Protein AF-A0A3D4ZW98-F1 (afdb_monomer)

Foldseek 3Di:
DVQQVVCCVVPVPDDDDDDPPAPVVGDPCPVVVVVVVCVLCVVLDDVPKDKDWQDADDLFFDDTDDPQKIKMWIDDVWTKIKIFRQDQAKDWTAGPFWWQFPPPRDIDRTDIHHHGDMTIITTD

Solvent-accessible surface area (backbone atoms only — not comparable to full-atom values): 7308 Å² total; per-residue (Å²): 109,72,68,57,54,49,48,43,71,78,34,79,86,57,72,88,70,88,55,90,88,45,55,90,73,56,52,91,58,50,63,58,54,49,49,54,50,45,65,66,50,50,82,52,56,59,92,88,40,48,76,46,71,67,56,60,87,64,83,58,39,74,65,74,70,57,86,50,51,43,32,32,38,26,36,61,102,55,50,32,37,39,44,34,25,72,31,92,56,70,46,76,47,46,37,78,52,48,29,30,30,74,83,81,67,47,71,48,32,72,46,78,35,49,50,75,34,74,47,51,31,34,63,104

Sequence (124 aa):
MRGVNRYYTENPEAPPMYGWWDSCPGRADARERWLHHFDLYRPMVAEGSRAWLEIGENSLFEGTLPVGVTVSAFVNDETYLVAANYSEVPVTLKSTWQWEDRESRWTGSALELAPGTLRYLRRA

pLDDT: mean 88.34, std 11.53, range [49.06, 97.5]

Radius of gyration: 18.08 Å; Cα contacts (8 Å, |Δi|>4): 203; chains: 1; bounding box: 39×28×48 Å

Structure (mmCIF, N/CA/C/O backbone):
data_AF-A0A3D4ZW98-F1
#
_entry.id   AF-A0A3D4ZW98-F1
#
loop_
_atom_site.group_PDB
_atom_site.id
_atom_site.type_symbol
_atom_site.label_atom_id
_atom_site.label_alt_id
_atom_site.label_comp_id
_atom_site.label_asym_id
_atom_site.label_entity_id
_atom_site.label_seq_id
_atom_site.pdbx_PDB_ins_code
_atom_site.Cartn_x
_atom_site.Cartn_y
_atom_site.Cartn_z
_atom_site.occupancy
_atom_site.B_iso_or_equiv
_atom_site.auth_seq_id
_atom_site.auth_comp_id
_atom_site.auth_asym_id
_atom_site.auth_atom_id
_atom_site.pdbx_PDB_model_num
ATOM 1 N N . MET A 1 1 ? 6.198 7.079 -32.113 1.00 55.94 1 MET A N 1
ATOM 2 C CA . MET A 1 1 ? 7.177 6.249 -32.861 1.00 55.94 1 MET A CA 1
ATOM 3 C C . MET A 1 1 ? 8.593 6.836 -32.960 1.00 55.94 1 MET A C 1
ATOM 5 O O . MET A 1 1 ? 9.525 6.065 -32.792 1.00 55.94 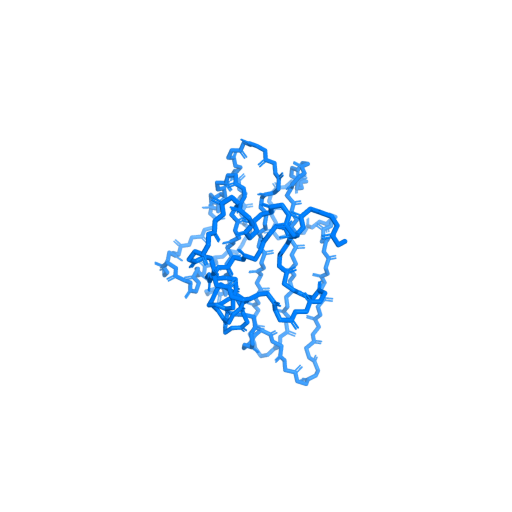1 MET A O 1
ATOM 9 N N . ARG A 1 2 ? 8.813 8.152 -33.166 1.00 63.47 2 ARG A N 1
ATOM 10 C CA . ARG A 1 2 ? 10.184 8.726 -33.266 1.00 63.47 2 ARG A CA 1
ATOM 11 C C . ARG A 1 2 ? 11.061 8.530 -32.014 1.00 63.47 2 ARG A C 1
ATOM 13 O O . ARG A 1 2 ? 12.249 8.276 -32.148 1.00 63.47 2 ARG A O 1
ATOM 20 N N . GLY A 1 3 ? 10.483 8.612 -30.810 1.00 68.50 3 GLY A N 1
ATOM 21 C CA . GLY A 1 3 ? 11.223 8.411 -29.552 1.00 68.50 3 GLY A CA 1
ATOM 22 C C . GLY A 1 3 ? 11.716 6.974 -29.351 1.00 68.50 3 GLY A C 1
ATOM 23 O O . GLY A 1 3 ? 12.863 6.773 -28.982 1.00 68.50 3 GLY A O 1
ATOM 24 N N . VAL A 1 4 ? 10.877 5.992 -29.685 1.00 67.75 4 VAL A N 1
ATOM 25 C CA . VAL A 1 4 ? 11.203 4.557 -29.624 1.00 67.75 4 VAL A CA 1
ATOM 26 C C . VAL A 1 4 ? 12.295 4.185 -30.629 1.00 67.75 4 VAL A C 1
ATOM 28 O O . VAL A 1 4 ? 13.238 3.485 -30.284 1.00 67.75 4 VAL A O 1
ATOM 31 N N . ASN A 1 5 ? 12.201 4.693 -31.860 1.00 72.00 5 ASN A N 1
ATOM 32 C CA . ASN A 1 5 ? 13.209 4.433 -32.887 1.00 72.00 5 ASN A CA 1
ATOM 33 C C . ASN A 1 5 ? 14.582 5.021 -32.504 1.00 72.00 5 ASN A C 1
ATOM 35 O O . ASN A 1 5 ? 15.595 4.335 -32.610 1.00 72.00 5 ASN A O 1
ATOM 39 N N . ARG A 1 6 ? 14.603 6.249 -31.966 1.00 78.19 6 ARG A N 1
ATOM 40 C CA . ARG A 1 6 ? 15.822 6.861 -31.420 1.00 78.19 6 ARG A CA 1
ATOM 41 C C . ARG A 1 6 ? 16.403 6.045 -30.261 1.00 78.19 6 ARG A C 1
ATOM 43 O O . ARG A 1 6 ? 17.596 5.783 -30.272 1.00 78.19 6 ARG A O 1
ATOM 50 N N . TYR A 1 7 ? 15.566 5.574 -29.334 1.00 74.25 7 TYR A N 1
ATOM 51 C CA . TYR A 1 7 ? 16.011 4.738 -28.216 1.00 74.25 7 TYR A CA 1
ATOM 52 C C . TYR A 1 7 ? 16.694 3.445 -28.682 1.00 74.25 7 TYR A C 1
ATOM 54 O O . TYR A 1 7 ? 17.772 3.144 -28.188 1.00 74.25 7 TYR A O 1
ATOM 62 N N . TYR A 1 8 ? 16.137 2.728 -29.666 1.00 78.44 8 TYR A N 1
ATOM 63 C CA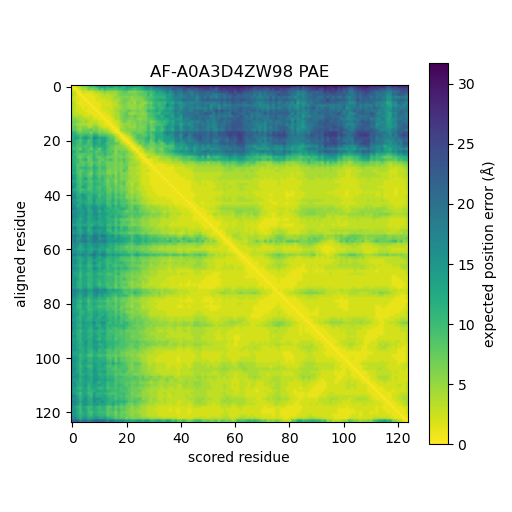 . TYR A 1 8 ? 16.788 1.534 -30.231 1.00 78.44 8 TYR A CA 1
ATOM 64 C C . TYR A 1 8 ? 18.031 1.842 -31.065 1.00 78.44 8 TYR A C 1
ATOM 66 O O . TYR A 1 8 ? 18.952 1.035 -31.105 1.00 78.44 8 TYR A O 1
ATOM 74 N N . THR A 1 9 ? 18.078 3.009 -31.711 1.00 83.12 9 THR A N 1
ATOM 75 C CA . THR A 1 9 ? 19.285 3.463 -32.420 1.00 83.12 9 THR A CA 1
ATOM 76 C C . THR A 1 9 ? 20.424 3.731 -31.433 1.00 83.12 9 THR A C 1
ATOM 78 O O . THR A 1 9 ? 21.567 3.382 -31.700 1.00 83.12 9 THR A O 1
ATOM 81 N N . GLU A 1 10 ? 20.109 4.332 -30.284 1.00 86.75 10 GLU A N 1
ATOM 82 C CA . GLU A 1 10 ? 21.070 4.639 -29.219 1.00 86.75 10 GLU A CA 1
ATOM 83 C C . GLU A 1 10 ? 21.375 3.418 -28.328 1.00 86.75 10 GLU A C 1
ATOM 85 O O . GLU A 1 10 ? 22.429 3.375 -27.700 1.00 86.75 10 GLU A O 1
ATOM 90 N N . ASN A 1 11 ? 20.485 2.417 -28.282 1.00 78.50 11 ASN A N 1
ATOM 91 C CA . ASN A 1 11 ? 20.589 1.227 -27.429 1.00 78.50 11 ASN A CA 1
ATOM 92 C C . ASN A 1 11 ? 20.259 -0.053 -28.230 1.00 78.50 11 ASN A C 1
ATOM 94 O O . ASN A 1 11 ? 19.155 -0.590 -28.101 1.00 78.50 11 ASN A O 1
ATOM 98 N N . PRO A 1 12 ? 21.200 -0.563 -29.048 1.00 81.31 12 PRO A N 1
ATOM 99 C CA . PRO A 1 12 ? 20.951 -1.699 -29.943 1.00 81.31 12 PRO A CA 1
ATOM 100 C C . PRO A 1 12 ? 20.599 -3.007 -29.218 1.00 81.31 12 PRO A C 1
ATOM 102 O O . PRO A 1 12 ? 19.833 -3.809 -29.739 1.00 81.31 12 PRO A O 1
ATOM 105 N N . GLU A 1 13 ? 21.120 -3.193 -28.002 1.00 81.88 13 GLU A N 1
ATOM 106 C CA . GLU A 1 13 ? 20.883 -4.372 -27.153 1.00 81.88 13 GLU A CA 1
ATOM 107 C C . GLU A 1 13 ? 19.631 -4.235 -26.268 1.00 81.88 13 GLU A C 1
ATOM 109 O O . GLU A 1 13 ? 19.363 -5.083 -25.413 1.00 81.88 13 GLU A O 1
ATOM 114 N N . ALA A 1 14 ? 18.872 -3.141 -26.404 1.00 72.44 14 ALA A N 1
ATOM 115 C CA . ALA A 1 14 ? 17.699 -2.927 -25.572 1.00 72.44 14 ALA A CA 1
ATOM 116 C C . ALA A 1 14 ? 16.617 -3.980 -25.867 1.00 72.44 14 ALA A C 1
ATOM 118 O O . ALA A 1 14 ? 16.363 -4.303 -27.032 1.00 72.44 14 ALA A O 1
ATOM 119 N N . PRO A 1 15 ? 15.921 -4.489 -24.834 1.00 71.06 15 PRO A N 1
ATOM 120 C CA . PRO A 1 15 ? 14.882 -5.478 -25.041 1.00 71.06 15 PRO A CA 1
ATOM 121 C C . PRO A 1 15 ? 13.746 -4.920 -25.921 1.00 71.06 15 PRO A C 1
ATOM 123 O O . PRO A 1 15 ? 13.405 -3.730 -25.844 1.00 71.06 15 PRO A O 1
ATOM 126 N N . PRO A 1 16 ? 13.146 -5.764 -26.774 1.00 66.81 16 PRO A N 1
ATOM 127 C CA . PRO A 1 16 ? 12.000 -5.388 -27.596 1.00 66.81 16 PRO A CA 1
ATOM 128 C C . PRO A 1 16 ? 10.812 -4.917 -26.738 1.00 66.81 16 PRO A C 1
ATOM 130 O O . PRO A 1 16 ? 10.461 -5.536 -25.738 1.00 66.81 16 PRO A O 1
ATOM 133 N N . MET A 1 17 ? 10.204 -3.803 -27.148 1.00 71.88 17 MET A N 1
ATOM 134 C CA . MET A 1 17 ? 8.987 -3.211 -26.598 1.00 71.88 17 MET A CA 1
ATOM 135 C C . MET A 1 17 ? 7.813 -3.804 -27.361 1.00 71.88 17 MET A C 1
ATOM 137 O O . MET A 1 17 ? 7.738 -3.657 -28.584 1.00 71.88 17 MET A O 1
ATOM 141 N N . TYR A 1 18 ? 6.901 -4.470 -26.659 1.00 62.91 18 TYR A N 1
ATOM 142 C CA . TYR A 1 18 ? 5.884 -5.297 -27.303 1.00 62.91 18 TYR A CA 1
ATOM 143 C C . TYR A 1 18 ? 4.505 -4.620 -27.398 1.00 62.91 18 TYR A C 1
ATOM 145 O O . TYR A 1 18 ? 3.632 -5.142 -28.091 1.00 62.91 18 TYR A O 1
ATOM 153 N N . GLY A 1 19 ? 4.278 -3.443 -26.790 1.00 60.59 19 GLY A N 1
ATOM 154 C CA . GLY A 1 19 ? 3.003 -2.730 -26.960 1.00 60.59 19 GLY A CA 1
ATOM 155 C C . GLY A 1 19 ? 2.853 -1.386 -26.240 1.00 60.59 19 GLY A C 1
ATOM 156 O O . GLY A 1 19 ? 3.759 -0.913 -25.567 1.00 60.59 19 GLY A O 1
ATOM 157 N N . TRP A 1 20 ? 1.665 -0.776 -26.373 1.00 49.06 20 TRP A N 1
ATOM 158 C CA . TRP A 1 20 ? 1.280 0.501 -25.730 1.00 49.06 20 TRP A CA 1
ATOM 159 C C . TRP A 1 20 ? 1.354 0.443 -24.193 1.00 49.06 20 TRP A C 1
ATOM 161 O O . TRP A 1 20 ? 1.517 1.466 -23.537 1.00 49.06 20 TRP A O 1
ATOM 171 N N . TRP A 1 21 ? 1.234 -0.757 -23.625 1.00 52.59 21 TRP A N 1
ATOM 172 C CA . TRP A 1 21 ? 1.256 -1.003 -22.183 1.00 52.59 21 TRP A CA 1
ATOM 173 C C . TRP A 1 21 ? 2.669 -1.125 -21.599 1.00 52.59 21 TRP A C 1
ATOM 175 O O . TRP A 1 21 ? 2.811 -1.163 -20.378 1.00 52.59 21 TRP A O 1
ATOM 185 N N . ASP A 1 22 ? 3.705 -1.160 -22.443 1.00 62.97 22 ASP A N 1
ATOM 186 C CA . ASP A 1 22 ? 5.086 -1.048 -21.986 1.00 62.97 22 ASP A CA 1
ATOM 187 C C . ASP A 1 22 ? 5.442 0.416 -21.709 1.00 62.97 22 ASP A C 1
ATOM 189 O O . ASP A 1 22 ? 4.970 1.349 -22.365 1.00 62.97 22 ASP A O 1
ATOM 193 N N . SER A 1 23 ? 6.337 0.621 -20.741 1.00 66.06 23 SER A N 1
ATOM 194 C CA . SER A 1 23 ? 6.986 1.923 -20.566 1.00 66.06 23 SER A CA 1
ATOM 195 C C . SER A 1 23 ? 7.626 2.373 -21.889 1.00 66.06 23 SER A C 1
ATOM 197 O O . SER A 1 23 ? 8.087 1.550 -22.673 1.00 66.06 23 SER A O 1
ATOM 199 N N . CYS A 1 24 ? 7.657 3.680 -22.151 1.00 61.66 24 CYS A N 1
ATOM 200 C CA . CYS A 1 24 ? 8.325 4.250 -23.323 1.00 61.66 24 CYS A CA 1
ATOM 201 C C . CYS A 1 24 ? 9.459 5.175 -22.857 1.00 61.66 24 CYS A C 1
ATOM 203 O O . CYS A 1 24 ? 9.174 6.318 -22.490 1.00 61.66 24 CYS A O 1
ATOM 205 N N . PRO A 1 25 ? 10.729 4.732 -22.889 1.00 68.81 25 PRO A N 1
ATOM 206 C CA . PRO A 1 25 ? 11.231 3.449 -23.401 1.00 68.81 25 PRO A CA 1
ATOM 207 C C . PRO A 1 25 ? 10.948 2.241 -22.490 1.00 68.81 25 PRO A C 1
ATOM 209 O O . PRO A 1 25 ? 10.661 2.393 -21.300 1.00 68.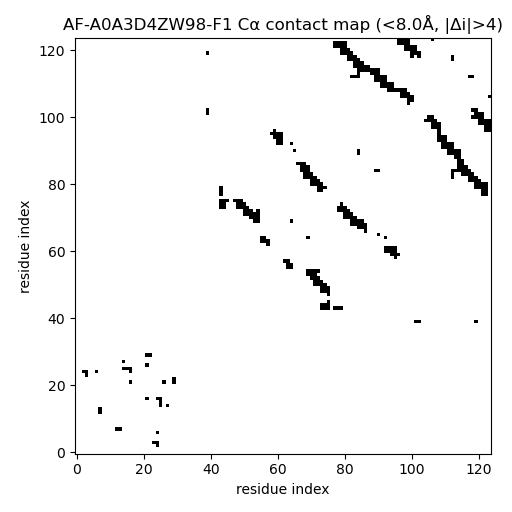81 25 PRO A O 1
ATOM 212 N N . GLY A 1 26 ? 11.025 1.045 -23.081 1.00 66.88 26 GLY A N 1
ATOM 213 C CA . GLY A 1 26 ? 10.722 -0.232 -22.441 1.00 66.88 26 GLY A CA 1
ATOM 214 C C . GLY A 1 26 ? 11.609 -0.476 -21.234 1.00 66.88 26 GLY A C 1
ATOM 215 O O . GLY A 1 26 ? 12.810 -0.215 -21.264 1.00 66.88 26 GLY A O 1
ATOM 216 N N . ARG A 1 27 ? 11.013 -0.988 -20.160 1.00 71.75 27 ARG A N 1
ATOM 217 C CA . ARG A 1 27 ? 11.732 -1.344 -18.935 1.00 71.75 27 ARG A CA 1
ATOM 218 C C . ARG A 1 27 ? 11.739 -2.857 -18.821 1.00 71.75 27 ARG A C 1
ATOM 220 O O . ARG A 1 27 ? 10.679 -3.458 -18.674 1.00 71.75 27 ARG A O 1
ATOM 227 N N . ALA A 1 28 ? 12.926 -3.456 -18.885 1.00 71.81 28 ALA A N 1
ATOM 228 C CA .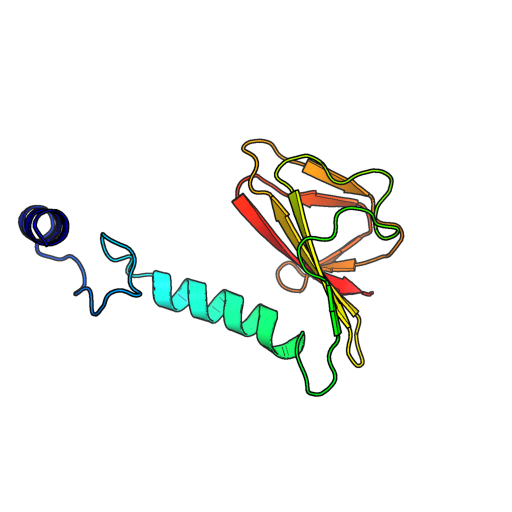 ALA A 1 28 ? 13.102 -4.911 -18.862 1.00 71.81 28 ALA A CA 1
ATOM 229 C C . ALA A 1 28 ? 12.426 -5.576 -17.646 1.00 71.81 28 ALA A C 1
ATOM 231 O O . ALA A 1 28 ? 11.884 -6.672 -17.742 1.00 71.81 28 ALA A O 1
ATOM 232 N N . ASP A 1 29 ? 12.413 -4.875 -16.516 1.00 77.88 29 ASP A N 1
ATOM 233 C CA . ASP A 1 29 ? 11.863 -5.315 -15.237 1.00 77.88 29 ASP A CA 1
ATOM 234 C C . ASP A 1 29 ? 10.416 -4.838 -14.989 1.00 77.88 29 ASP A C 1
ATOM 236 O O . ASP A 1 29 ? 9.873 -5.064 -13.909 1.00 77.88 29 ASP A O 1
ATOM 240 N N . ALA A 1 30 ? 9.757 -4.172 -15.950 1.00 78.38 30 ALA A N 1
ATOM 241 C CA . ALA A 1 30 ? 8.376 -3.703 -15.771 1.00 78.38 30 ALA A CA 1
ATOM 242 C C . ALA A 1 30 ? 7.409 -4.860 -15.521 1.00 78.38 30 ALA A C 1
ATOM 244 O O . ALA A 1 30 ? 6.558 -4.768 -14.639 1.00 78.38 30 ALA A O 1
ATOM 245 N N . ARG A 1 31 ? 7.565 -5.960 -16.265 1.00 79.62 31 ARG A N 1
ATOM 246 C CA . ARG A 1 31 ? 6.734 -7.155 -16.094 1.00 79.62 31 ARG A CA 1
ATOM 247 C C . ARG A 1 31 ? 6.904 -7.762 -14.706 1.00 79.62 31 ARG A C 1
ATOM 249 O O . ARG A 1 31 ? 5.911 -8.098 -14.073 1.00 79.62 31 ARG A O 1
ATOM 256 N N . GLU A 1 32 ? 8.144 -7.918 -14.252 1.00 85.38 32 GLU A N 1
ATOM 257 C CA . GLU A 1 32 ? 8.441 -8.486 -12.934 1.00 85.38 32 GLU A CA 1
ATOM 258 C C . GLU A 1 32 ? 7.877 -7.605 -11.819 1.00 85.38 32 GLU A C 1
ATOM 260 O O . GLU A 1 32 ? 7.170 -8.100 -10.948 1.00 85.38 32 GLU A O 1
ATOM 265 N N . ARG A 1 33 ? 8.073 -6.285 -11.910 1.00 86.75 33 ARG A N 1
ATOM 266 C CA . ARG A 1 33 ? 7.490 -5.328 -10.960 1.00 86.75 33 ARG A CA 1
ATOM 267 C C . ARG A 1 33 ? 5.968 -5.343 -10.952 1.00 86.75 33 ARG A C 1
ATOM 269 O O . ARG A 1 33 ? 5.360 -5.269 -9.889 1.00 86.75 33 ARG A O 1
ATOM 276 N N . TRP A 1 34 ? 5.347 -5.445 -12.124 1.00 85.56 34 TRP A N 1
ATOM 277 C CA . TRP A 1 34 ? 3.896 -5.550 -12.220 1.00 85.56 34 TRP A CA 1
ATOM 278 C C . TRP A 1 34 ? 3.386 -6.837 -11.566 1.00 85.56 34 TRP A C 1
ATOM 280 O O . TRP A 1 34 ? 2.454 -6.774 -10.771 1.00 85.56 34 TRP A O 1
ATOM 290 N N . LEU A 1 35 ? 4.020 -7.982 -11.847 1.00 90.12 35 LEU A N 1
ATOM 291 C CA . LEU A 1 35 ? 3.663 -9.269 -11.240 1.00 90.12 35 LEU A CA 1
ATOM 292 C C . LEU A 1 35 ? 3.851 -9.257 -9.722 1.00 90.12 35 LEU A C 1
ATOM 294 O O . LEU A 1 35 ? 2.973 -9.718 -9.004 1.00 90.12 35 LEU A O 1
ATOM 298 N N . HIS A 1 36 ? 4.940 -8.659 -9.239 1.00 92.56 36 HIS A N 1
ATOM 299 C CA . HIS A 1 36 ? 5.205 -8.486 -7.812 1.00 92.56 36 HIS A CA 1
ATOM 300 C C . HIS A 1 36 ? 4.068 -7.742 -7.102 1.00 92.56 36 HIS A C 1
ATOM 302 O O . HIS A 1 36 ? 3.503 -8.226 -6.122 1.00 92.56 36 HIS A O 1
ATOM 308 N N . HIS A 1 37 ? 3.662 -6.585 -7.633 1.00 92.50 37 HIS A N 1
ATOM 309 C CA . HIS A 1 37 ? 2.529 -5.846 -7.077 1.00 92.50 37 HIS A CA 1
ATOM 310 C C . HIS A 1 37 ? 1.208 -6.601 -7.246 1.00 92.50 37 HIS A C 1
ATOM 312 O O . HIS A 1 37 ? 0.385 -6.595 -6.332 1.00 92.50 37 HIS A O 1
ATOM 318 N N . PHE A 1 38 ? 1.003 -7.281 -8.376 1.00 93.25 38 PHE A N 1
ATOM 319 C CA . PHE A 1 38 ? -0.183 -8.100 -8.604 1.00 93.25 38 PHE A CA 1
ATOM 320 C C . PHE A 1 38 ? -0.326 -9.195 -7.540 1.00 93.25 38 PHE A C 1
ATOM 322 O O . PHE A 1 38 ? -1.407 -9.341 -6.974 1.00 93.25 38 PHE A O 1
ATOM 329 N N . ASP A 1 39 ? 0.751 -9.903 -7.199 1.00 95.25 39 ASP A N 1
ATOM 330 C CA . ASP A 1 39 ? 0.740 -10.940 -6.162 1.00 95.25 39 ASP A CA 1
ATOM 331 C C . ASP A 1 39 ? 0.443 -10.368 -4.766 1.00 95.25 39 ASP A C 1
ATOM 333 O O . ASP A 1 39 ? -0.239 -11.005 -3.955 1.00 95.25 39 ASP A O 1
ATOM 337 N N . LEU A 1 40 ? 0.875 -9.134 -4.493 1.00 95.81 40 LEU A N 1
ATOM 338 C CA . LEU A 1 40 ? 0.535 -8.428 -3.259 1.00 95.81 40 LEU A CA 1
ATOM 339 C C . LEU A 1 40 ? -0.939 -8.008 -3.228 1.00 95.81 40 LEU A C 1
ATOM 341 O O . LEU A 1 40 ? -1.596 -8.219 -2.212 1.00 95.81 40 LEU A O 1
ATOM 345 N N . TYR A 1 41 ? -1.503 -7.495 -4.320 1.00 95.19 41 TYR A N 1
ATOM 346 C CA . TYR A 1 41 ? -2.917 -7.104 -4.373 1.00 95.19 41 TYR A CA 1
ATOM 347 C C . TYR A 1 41 ? -3.883 -8.288 -4.436 1.00 95.19 41 TYR A C 1
ATOM 349 O O . TYR A 1 41 ? -4.981 -8.210 -3.890 1.00 95.19 41 TYR A O 1
ATOM 357 N N . ARG A 1 42 ? -3.495 -9.389 -5.085 1.00 94.81 42 ARG A N 1
ATOM 358 C CA . ARG A 1 42 ? -4.372 -10.530 -5.377 1.00 94.81 42 ARG A CA 1
ATOM 359 C C . ARG A 1 42 ? -5.181 -11.047 -4.175 1.00 94.81 42 ARG A C 1
ATOM 361 O O . ARG A 1 42 ? -6.384 -11.206 -4.341 1.00 94.81 42 ARG A O 1
ATOM 368 N N . PRO A 1 43 ? -4.609 -11.300 -2.983 1.00 94.06 43 PRO A N 1
ATOM 369 C CA . PRO A 1 43 ? -5.394 -11.795 -1.845 1.00 94.06 43 PRO A CA 1
ATOM 370 C C . PRO A 1 43 ? -6.263 -10.722 -1.171 1.00 94.06 43 PRO A C 1
ATOM 372 O O . PRO A 1 43 ? -7.129 -11.051 -0.366 1.00 94.06 43 PRO A O 1
ATOM 375 N N . MET A 1 44 ? -6.071 -9.443 -1.502 1.00 95.88 44 MET A N 1
ATOM 376 C CA . MET A 1 44 ? -6.851 -8.340 -0.931 1.00 95.88 44 MET A CA 1
ATOM 377 C C . MET A 1 44 ? -8.254 -8.235 -1.538 1.00 95.88 44 MET A C 1
ATOM 379 O O . MET A 1 44 ? -9.106 -7.522 -1.009 1.00 95.88 44 MET A O 1
ATOM 383 N N . VAL A 1 45 ? -8.495 -8.928 -2.654 1.00 94.50 45 VAL A N 1
ATOM 384 C CA . VAL A 1 45 ? -9.739 -8.848 -3.416 1.00 94.50 45 VAL A CA 1
ATOM 385 C C . VAL A 1 45 ? -10.300 -10.248 -3.634 1.00 94.50 45 VAL A C 1
ATOM 387 O O . VAL A 1 45 ? -9.670 -11.106 -4.243 1.00 94.50 45 VAL A O 1
ATOM 390 N N . ALA A 1 46 ? -11.517 -10.453 -3.152 1.00 94.06 46 ALA A N 1
ATOM 391 C CA . ALA A 1 46 ? -12.330 -11.639 -3.354 1.00 94.06 46 ALA A CA 1
ATOM 392 C C . ALA A 1 46 ? -13.751 -11.215 -3.756 1.00 94.06 46 ALA A C 1
ATOM 394 O O . ALA A 1 46 ? -14.094 -10.027 -3.760 1.00 94.06 46 ALA A O 1
ATOM 395 N N . GLU A 1 47 ? -14.595 -12.182 -4.106 1.00 94.88 47 GLU A N 1
ATOM 396 C CA . GLU A 1 47 ? -16.014 -11.911 -4.323 1.00 94.88 47 GLU A CA 1
ATOM 397 C C . GLU A 1 47 ? -16.629 -11.271 -3.067 1.00 94.88 47 GLU A C 1
ATOM 399 O O . GLU A 1 47 ? -16.402 -11.722 -1.947 1.00 94.88 47 GLU A O 1
ATOM 404 N N . GLY A 1 48 ? -17.371 -10.175 -3.247 1.00 94.06 48 GLY A N 1
ATOM 405 C CA . GLY A 1 48 ? -17.967 -9.427 -2.136 1.00 94.06 48 GLY A CA 1
ATOM 406 C C . GLY A 1 48 ? -17.017 -8.479 -1.392 1.00 94.06 48 GLY A C 1
ATOM 407 O O . GLY A 1 48 ? -17.476 -7.775 -0.489 1.00 94.06 48 GLY A O 1
ATOM 408 N N . SER A 1 49 ? -15.735 -8.397 -1.777 1.00 95.62 49 SER A N 1
ATOM 409 C CA . SER A 1 49 ? -14.800 -7.410 -1.225 1.00 95.62 49 SER A CA 1
ATOM 410 C C . SER A 1 49 ? -15.325 -5.985 -1.373 1.00 95.62 49 SER A C 1
ATOM 412 O O . SER A 1 49 ? -15.792 -5.576 -2.438 1.00 95.62 49 SER A O 1
ATOM 414 N N . ARG A 1 50 ? -15.166 -5.192 -0.314 1.00 96.81 50 ARG A N 1
ATOM 415 C CA . ARG A 1 50 ? -15.396 -3.746 -0.352 1.00 96.81 50 ARG A CA 1
ATOM 416 C C . ARG A 1 50 ? -14.062 -3.028 -0.457 1.00 96.81 50 ARG A C 1
ATOM 418 O O . ARG A 1 50 ? -13.154 -3.312 0.320 1.00 96.81 50 ARG A O 1
ATOM 425 N N . ALA A 1 51 ? -13.967 -2.100 -1.401 1.00 96.38 51 ALA A N 1
ATOM 426 C CA . ALA A 1 51 ? -12.797 -1.258 -1.585 1.00 96.38 51 ALA A CA 1
ATOM 427 C C . ALA A 1 51 ? -13.173 0.210 -1.373 1.00 96.38 51 ALA A C 1
ATOM 429 O O . ALA A 1 51 ? -14.143 0.699 -1.952 1.00 96.38 51 ALA A O 1
ATOM 430 N N . TRP A 1 52 ? -12.378 0.905 -0.567 1.00 96.06 52 TRP A N 1
ATOM 431 C CA . TRP A 1 52 ? -12.398 2.357 -0.443 1.00 96.06 52 TRP A CA 1
ATOM 432 C C . TRP A 1 52 ? -11.082 2.872 -0.998 1.00 96.06 52 TRP A C 1
ATOM 434 O O . TRP A 1 52 ? -10.019 2.525 -0.485 1.00 96.06 52 TRP A O 1
ATOM 444 N N . LEU A 1 53 ? -11.158 3.653 -2.067 1.00 95.00 53 LEU A N 1
ATOM 445 C CA . LEU A 1 53 ? -9.998 4.182 -2.775 1.00 95.00 53 LEU A CA 1
ATOM 446 C C . LEU A 1 53 ? -9.827 5.656 -2.431 1.00 95.00 53 LEU A C 1
ATOM 448 O O . LEU A 1 53 ? -10.822 6.348 -2.230 1.00 95.00 53 LEU A O 1
ATOM 452 N N . GLU A 1 54 ? -8.575 6.108 -2.375 1.00 91.88 54 GLU A N 1
ATOM 453 C CA . GLU A 1 54 ? -8.219 7.509 -2.105 1.00 91.88 54 GLU A CA 1
ATOM 454 C C . GLU A 1 54 ? -8.961 8.085 -0.888 1.00 91.88 54 GLU A C 1
ATOM 456 O O . GLU A 1 54 ? -9.602 9.133 -0.945 1.00 91.88 54 GLU A O 1
ATOM 461 N N . ILE A 1 55 ? -8.900 7.357 0.230 1.00 92.38 55 ILE A N 1
ATOM 462 C CA . ILE A 1 55 ? -9.565 7.740 1.475 1.00 92.38 55 ILE A CA 1
ATOM 463 C C . ILE A 1 55 ? -9.036 9.112 1.905 1.00 92.38 55 ILE A C 1
ATOM 465 O O . ILE A 1 55 ? -7.854 9.235 2.195 1.00 92.38 55 ILE A O 1
ATOM 469 N N . GLY A 1 56 ? -9.901 10.127 1.956 1.00 86.88 56 GLY A N 1
ATOM 470 C CA . GLY A 1 56 ? -9.558 11.466 2.445 1.00 86.88 56 GLY A CA 1
ATOM 471 C C . GLY A 1 56 ? -9.816 11.605 3.945 1.00 86.88 56 GLY A C 1
ATOM 472 O O . GLY A 1 56 ? -8.904 11.505 4.772 1.00 86.88 56 GLY A O 1
ATOM 473 N N . GLU A 1 57 ? -11.083 11.819 4.307 1.00 85.06 57 GLU A N 1
ATOM 474 C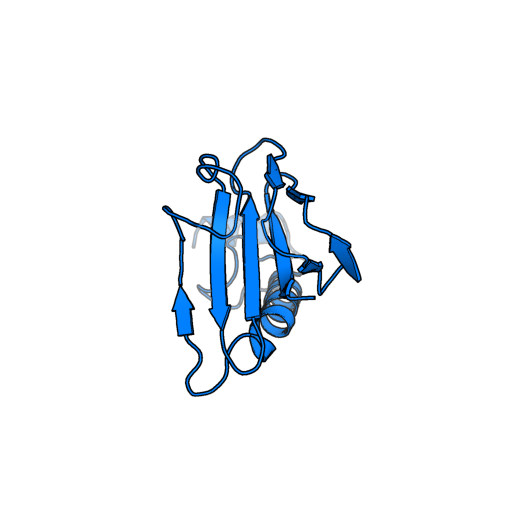 CA . GLU A 1 57 ? -11.521 11.768 5.704 1.00 85.06 57 GLU A CA 1
ATOM 475 C C . GLU A 1 57 ? -11.435 10.333 6.221 1.00 85.06 57 GLU A C 1
ATOM 477 O O . GLU A 1 57 ? -11.914 9.391 5.586 1.00 85.06 57 GLU A O 1
ATOM 482 N N . ASN A 1 58 ? -10.781 10.154 7.366 1.00 91.00 58 ASN A N 1
ATOM 483 C CA . ASN A 1 58 ? -10.436 8.832 7.853 1.00 91.00 58 ASN A CA 1
ATOM 484 C C . ASN A 1 58 ? -10.477 8.766 9.385 1.00 91.00 58 ASN A C 1
ATOM 486 O O . ASN A 1 58 ? -10.239 9.752 10.076 1.00 91.00 58 ASN A O 1
ATOM 490 N N . SER A 1 59 ? -10.754 7.568 9.898 1.00 90.12 59 SER A N 1
ATOM 491 C CA . SER A 1 59 ? -10.592 7.200 11.313 1.00 90.12 59 SER A CA 1
ATOM 492 C C . SER A 1 59 ? -9.474 6.167 11.519 1.00 90.12 59 SER A C 1
ATOM 494 O O . SER A 1 59 ? -9.321 5.604 12.604 1.00 90.12 59 SER A O 1
ATOM 496 N N . LEU A 1 60 ? -8.739 5.853 10.448 1.00 90.81 60 LEU A N 1
ATOM 497 C CA . LEU A 1 60 ? -7.678 4.844 10.428 1.00 90.81 60 LEU A CA 1
ATOM 498 C C . LEU A 1 60 ? -6.340 5.422 10.892 1.00 90.81 60 LEU A C 1
ATOM 500 O O . LEU A 1 60 ? -5.487 4.672 11.364 1.00 90.81 60 LEU A O 1
ATOM 504 N N . PHE A 1 61 ? -6.168 6.738 10.778 1.00 93.94 61 PHE A N 1
ATOM 505 C CA . PHE A 1 61 ? -4.975 7.471 11.169 1.00 93.94 61 PHE A CA 1
ATOM 506 C C . PHE A 1 61 ? -5.323 8.654 12.068 1.00 93.94 61 PHE A C 1
ATOM 508 O O . PHE A 1 61 ? -6.448 9.155 12.091 1.00 93.94 61 PHE A O 1
ATOM 515 N N . GLU A 1 62 ? -4.336 9.088 12.840 1.00 93.44 62 GLU A N 1
ATOM 516 C CA . GLU A 1 62 ? -4.417 10.301 13.637 1.00 93.44 62 GLU A CA 1
ATOM 517 C C . GLU A 1 62 ? -4.295 11.523 12.718 1.00 93.44 62 GLU A C 1
ATOM 519 O O . GLU A 1 62 ? -3.225 11.816 12.187 1.00 93.44 62 GLU A O 1
ATOM 524 N N . GLY A 1 63 ? -5.404 12.245 12.551 1.00 88.81 63 GLY A N 1
ATOM 525 C CA . GLY A 1 63 ? -5.458 13.478 11.770 1.00 88.81 63 GLY A CA 1
ATOM 526 C C . GLY A 1 63 ? -5.742 13.270 10.281 1.00 88.81 63 GLY A C 1
ATOM 527 O O . GLY A 1 63 ? -6.163 12.205 9.824 1.00 88.81 63 GLY A O 1
ATOM 528 N N . THR A 1 64 ? -5.560 14.341 9.514 1.00 91.44 64 THR A N 1
ATOM 529 C CA . THR A 1 64 ? -5.733 14.317 8.061 1.00 91.44 64 THR A CA 1
ATOM 530 C C . THR A 1 64 ? -4.515 13.697 7.390 1.00 91.44 64 THR A C 1
ATOM 532 O O . THR A 1 64 ? -3.382 13.861 7.845 1.00 91.44 64 THR A O 1
ATOM 535 N N . LEU A 1 65 ? -4.737 12.988 6.283 1.00 93.31 65 LEU A N 1
ATOM 536 C CA . LEU A 1 65 ? -3.630 12.462 5.496 1.00 93.31 65 LEU A CA 1
ATOM 537 C C . LEU A 1 65 ? -2.827 13.615 4.871 1.00 93.31 65 LEU A C 1
ATOM 539 O O . LEU A 1 65 ? -3.427 14.553 4.334 1.00 93.31 65 LEU A O 1
ATOM 543 N N . PRO A 1 66 ? -1.484 13.567 4.924 1.00 92.88 66 PRO A N 1
ATOM 544 C CA . PRO A 1 66 ? -0.641 14.561 4.272 1.00 92.88 66 PRO A CA 1
ATOM 545 C C . PRO A 1 66 ? -0.862 14.608 2.757 1.00 92.88 66 PRO A C 1
ATOM 547 O O . PRO A 1 66 ? -1.160 13.598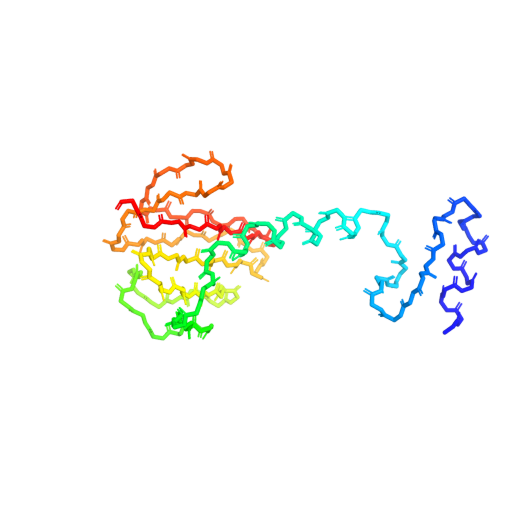 2.118 1.00 92.88 66 PRO A O 1
ATOM 550 N N . VAL A 1 67 ? -0.666 15.786 2.163 1.00 92.25 67 VAL A N 1
ATOM 551 C CA . VAL A 1 67 ? -0.742 15.961 0.705 1.00 92.25 67 VAL A CA 1
ATOM 552 C C . VAL A 1 67 ? 0.287 15.063 0.017 1.00 92.25 67 VAL A C 1
ATOM 554 O O . VAL A 1 67 ? 1.442 14.998 0.431 1.00 92.25 67 VAL A O 1
ATOM 557 N N . GLY A 1 68 ? -0.134 14.380 -1.048 1.00 93.44 68 GLY A N 1
ATOM 558 C CA . GLY A 1 68 ? 0.708 13.427 -1.772 1.00 93.44 68 GLY A CA 1
ATOM 559 C C . GLY A 1 68 ? 0.731 12.026 -1.159 1.00 93.44 68 GLY A C 1
ATOM 560 O O . GLY A 1 68 ? 1.379 11.148 -1.717 1.00 93.44 68 GLY A O 1
ATOM 561 N N . VAL A 1 69 ? 0.012 11.783 -0.059 1.00 95.62 69 VAL A N 1
ATOM 562 C CA . VAL A 1 69 ? -0.231 10.433 0.455 1.00 95.62 69 VAL A CA 1
ATOM 563 C C . VAL A 1 69 ? -1.609 9.958 0.022 1.00 95.62 69 VAL A C 1
ATOM 565 O O . VAL A 1 69 ? -2.614 10.629 0.246 1.00 95.62 69 VAL A O 1
ATOM 568 N N . THR A 1 70 ? -1.655 8.761 -0.550 1.00 95.75 70 THR A N 1
ATOM 569 C CA . THR A 1 70 ? -2.897 8.098 -0.941 1.00 95.75 70 THR A CA 1
ATOM 570 C C . THR A 1 70 ? -3.042 6.808 -0.160 1.00 95.75 70 THR A C 1
ATOM 572 O O . THR A 1 70 ? -2.121 5.993 -0.113 1.00 95.75 70 THR A O 1
ATOM 575 N N . VAL A 1 71 ? -4.220 6.599 0.423 1.00 96.38 71 VAL A N 1
ATOM 576 C CA . VAL A 1 71 ? -4.546 5.364 1.131 1.00 96.38 71 VAL A CA 1
ATOM 577 C C . VAL A 1 71 ? -5.777 4.713 0.519 1.00 96.38 71 VAL A C 1
ATOM 579 O O . VAL A 1 71 ? -6.760 5.384 0.218 1.00 96.38 71 VAL A O 1
ATOM 582 N N . SER A 1 72 ? -5.722 3.395 0.347 1.00 96.88 72 SER A N 1
ATOM 583 C CA . SER A 1 72 ? -6.861 2.569 -0.055 1.00 96.88 72 SER A CA 1
ATOM 584 C C . SER A 1 72 ? -7.044 1.412 0.921 1.00 96.88 72 SER A C 1
ATOM 586 O O . SER A 1 72 ? -6.063 0.799 1.334 1.00 96.88 72 SER A O 1
ATOM 588 N N . ALA A 1 73 ? -8.285 1.094 1.276 1.00 96.38 73 ALA A N 1
ATOM 589 C CA . ALA A 1 73 ? -8.620 -0.021 2.157 1.00 96.38 73 ALA A CA 1
ATOM 590 C C . ALA A 1 73 ? -9.444 -1.070 1.412 1.00 96.38 73 ALA A C 1
ATOM 592 O O . ALA A 1 73 ? -10.325 -0.731 0.621 1.00 96.38 73 ALA A O 1
ATOM 593 N N . PHE A 1 74 ? -9.176 -2.339 1.702 1.00 97.25 74 PHE A N 1
ATOM 594 C CA . PHE A 1 74 ? -9.866 -3.484 1.119 1.00 97.25 74 PHE A CA 1
ATOM 595 C C . PHE A 1 74 ? -10.314 -4.403 2.248 1.00 97.25 74 PHE A C 1
ATOM 597 O O . PHE A 1 74 ? -9.506 -4.785 3.093 1.00 97.25 74 PHE A O 1
ATOM 604 N N . VAL A 1 75 ? -11.600 -4.735 2.285 1.00 96.62 75 VAL A N 1
ATOM 605 C CA . VAL A 1 75 ? -12.181 -5.565 3.345 1.00 96.62 75 VAL A CA 1
ATOM 606 C C . VAL A 1 75 ? -12.905 -6.752 2.724 1.00 96.62 75 VAL A C 1
ATOM 608 O O . VAL A 1 75 ? -13.811 -6.570 1.906 1.00 96.62 75 VAL A O 1
ATOM 611 N N . ASN A 1 76 ? -12.491 -7.949 3.128 1.00 94.50 76 ASN A N 1
ATOM 612 C CA . ASN A 1 76 ? -13.149 -9.236 2.905 1.00 94.50 76 ASN A CA 1
ATOM 613 C C . ASN A 1 76 ? -13.232 -9.980 4.254 1.00 94.50 76 ASN A C 1
ATOM 615 O O . ASN A 1 76 ? -13.645 -9.368 5.240 1.00 94.50 76 ASN A O 1
ATOM 619 N N . ASP A 1 77 ? -12.841 -11.255 4.315 1.00 93.88 77 ASP A N 1
ATOM 620 C CA . ASP A 1 77 ? -12.642 -11.982 5.578 1.00 93.88 77 ASP A CA 1
ATOM 621 C C . ASP A 1 77 ? -11.517 -11.360 6.427 1.00 93.88 77 ASP A C 1
ATOM 623 O O . ASP A 1 77 ? -11.527 -11.434 7.655 1.00 93.88 77 ASP A O 1
ATOM 627 N N . GLU A 1 78 ? -10.564 -10.697 5.770 1.00 95.44 78 GLU A N 1
ATOM 628 C CA . GLU A 1 78 ? -9.496 -9.914 6.371 1.00 95.44 78 GLU A CA 1
ATOM 629 C C . GLU A 1 78 ? -9.641 -8.420 6.029 1.00 95.44 78 GLU A C 1
ATOM 631 O O . GLU A 1 78 ? -10.407 -7.992 5.160 1.00 95.44 78 GLU A O 1
ATOM 636 N N . THR A 1 79 ? -8.893 -7.582 6.748 1.00 96.56 79 THR A N 1
ATOM 637 C CA . THR A 1 79 ? -8.807 -6.143 6.480 1.00 96.56 79 THR A CA 1
ATOM 638 C C . THR A 1 79 ? -7.409 -5.796 6.004 1.00 96.56 79 THR A C 1
ATOM 640 O O . THR A 1 79 ? -6.427 -6.026 6.711 1.00 96.56 79 THR A O 1
ATOM 643 N N . TYR A 1 80 ? -7.336 -5.189 4.828 1.00 97.50 80 TYR A N 1
ATOM 644 C CA . TYR A 1 80 ? -6.100 -4.764 4.198 1.00 97.50 80 TYR A CA 1
ATOM 645 C C . TYR A 1 80 ? -6.094 -3.266 3.932 1.00 97.50 80 TYR A C 1
ATOM 647 O O . TYR A 1 80 ? -7.137 -2.634 3.746 1.00 97.50 80 TYR A O 1
ATOM 655 N N . LEU A 1 81 ? -4.890 -2.713 3.859 1.00 97.00 81 LEU A N 1
ATOM 656 C CA . LEU A 1 81 ? -4.660 -1.311 3.562 1.00 97.00 81 LEU A CA 1
ATOM 657 C C . LEU A 1 81 ? -3.430 -1.164 2.670 1.00 97.00 81 LEU A C 1
ATOM 659 O O . LEU A 1 81 ? -2.422 -1.826 2.885 1.00 97.00 81 LEU A O 1
ATOM 663 N N . VAL A 1 82 ? -3.502 -0.287 1.675 1.00 97.12 82 VAL A N 1
ATOM 664 C CA . VAL A 1 82 ? -2.338 0.137 0.896 1.00 97.12 82 VAL A CA 1
ATOM 665 C C . VAL A 1 82 ? -2.139 1.620 1.103 1.00 97.12 82 VAL A C 1
ATOM 667 O O . VAL A 1 82 ? -3.071 2.395 0.893 1.00 97.12 82 VAL A O 1
ATOM 670 N N . ALA A 1 83 ? -0.929 2.004 1.493 1.00 96.56 83 ALA A N 1
ATOM 671 C CA . ALA A 1 83 ? -0.529 3.398 1.595 1.00 96.56 83 ALA A CA 1
ATOM 672 C C . ALA A 1 83 ? 0.595 3.676 0.597 1.00 96.56 83 ALA A C 1
ATOM 674 O O . ALA A 1 83 ? 1.595 2.956 0.572 1.00 96.56 83 ALA A O 1
ATOM 675 N N . ALA A 1 84 ? 0.421 4.714 -0.213 1.00 96.88 84 ALA A N 1
ATOM 676 C CA . ALA A 1 84 ? 1.396 5.179 -1.185 1.00 96.88 84 ALA A CA 1
ATOM 677 C C . ALA A 1 84 ? 1.814 6.610 -0.848 1.00 96.88 84 ALA A C 1
ATOM 679 O O . ALA A 1 84 ? 0.966 7.458 -0.567 1.00 96.88 84 ALA A O 1
ATOM 680 N N . ASN A 1 85 ? 3.117 6.877 -0.896 1.00 97.06 85 ASN A N 1
ATOM 681 C CA . ASN A 1 85 ? 3.660 8.224 -0.767 1.00 97.06 85 ASN A CA 1
ATOM 682 C C . ASN A 1 85 ? 4.162 8.708 -2.131 1.00 97.06 85 ASN A C 1
ATOM 684 O O . ASN A 1 85 ? 5.236 8.318 -2.582 1.00 97.06 85 ASN A O 1
ATOM 688 N N . TYR A 1 86 ? 3.378 9.565 -2.777 1.00 95.06 86 TYR A N 1
ATOM 689 C CA . TYR A 1 86 ? 3.709 10.231 -4.038 1.00 95.06 86 TYR A CA 1
ATOM 690 C C . TYR A 1 86 ? 4.395 11.588 -3.844 1.00 95.06 86 TYR A C 1
ATOM 692 O O . TYR A 1 86 ? 4.686 12.268 -4.826 1.00 95.06 86 TYR A O 1
ATOM 700 N N . SER A 1 87 ? 4.644 12.004 -2.601 1.00 94.44 87 SER A N 1
ATOM 701 C CA . SER A 1 87 ? 5.437 13.198 -2.321 1.00 94.44 87 SER A CA 1
ATOM 702 C C . SER A 1 87 ? 6.940 12.911 -2.429 1.00 94.44 87 SER A C 1
ATOM 704 O O . SER A 1 87 ? 7.380 11.760 -2.456 1.00 94.44 87 SER A O 1
ATOM 706 N N . GLU A 1 88 ? 7.740 13.975 -2.461 1.00 95.12 88 GLU A N 1
ATOM 707 C CA . GLU A 1 88 ? 9.207 13.894 -2.492 1.00 95.12 88 GLU A CA 1
ATOM 708 C C . GLU A 1 88 ? 9.832 13.767 -1.092 1.00 95.12 88 GLU A C 1
ATOM 710 O O . GLU A 1 88 ? 11.049 13.639 -0.964 1.00 95.12 88 GLU A O 1
ATOM 715 N N . VAL A 1 89 ? 9.016 13.790 -0.031 1.00 95.38 89 VAL A N 1
ATOM 716 C CA . VAL A 1 89 ? 9.475 13.765 1.363 1.00 95.38 89 VAL A CA 1
ATOM 717 C C . VAL A 1 89 ? 8.976 12.516 2.090 1.00 95.38 89 VAL A C 1
ATOM 719 O O . VAL A 1 89 ? 7.883 12.028 1.803 1.00 95.38 89 VAL A O 1
ATOM 722 N N . PRO A 1 90 ? 9.760 11.948 3.022 1.00 96.06 90 PRO A N 1
AT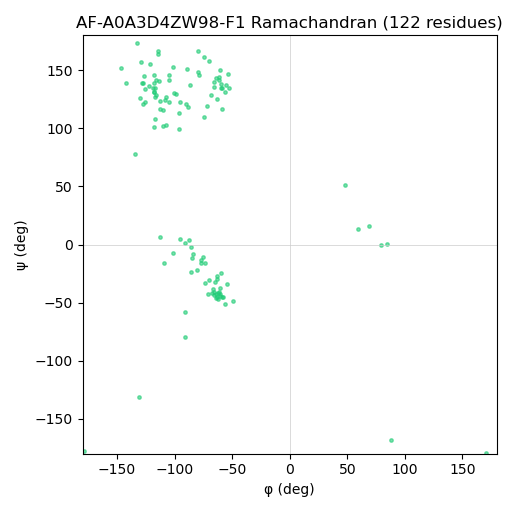OM 723 C CA . PRO A 1 90 ? 9.279 10.852 3.849 1.00 96.06 90 PRO A CA 1
ATOM 724 C C . PRO A 1 90 ? 8.126 11.324 4.740 1.00 96.06 90 PRO A C 1
ATOM 726 O O . PRO A 1 90 ? 8.131 12.448 5.243 1.00 96.06 90 PRO A O 1
ATOM 729 N N . VAL A 1 91 ? 7.150 10.444 4.947 1.00 96.44 91 VAL A N 1
ATOM 730 C CA . VAL A 1 91 ? 5.967 10.718 5.765 1.00 96.44 91 VAL A CA 1
ATOM 731 C C . VAL A 1 91 ? 5.783 9.610 6.791 1.00 96.44 91 VAL A C 1
ATOM 733 O O . VAL A 1 91 ? 5.910 8.429 6.471 1.00 96.44 91 VAL A O 1
ATOM 736 N N . THR A 1 92 ? 5.428 9.996 8.014 1.00 95.81 92 THR A N 1
ATOM 737 C CA . THR A 1 92 ? 5.013 9.066 9.065 1.00 95.81 92 THR A CA 1
ATOM 738 C C . THR A 1 92 ? 3.516 9.211 9.306 1.00 95.81 92 THR A C 1
ATOM 740 O O . THR A 1 92 ? 3.038 10.302 9.612 1.00 95.81 92 THR A O 1
ATOM 743 N N . LEU A 1 93 ? 2.777 8.109 9.193 1.00 94.50 93 LEU A N 1
ATOM 744 C CA . LEU A 1 93 ? 1.358 8.039 9.531 1.00 94.50 93 LEU A CA 1
ATOM 745 C C . LEU A 1 93 ? 1.189 7.244 10.820 1.00 94.50 93 LEU A C 1
ATOM 747 O O . LEU A 1 93 ? 1.638 6.103 10.911 1.00 94.50 93 LEU A O 1
ATOM 751 N N . LYS A 1 94 ? 0.504 7.810 11.811 1.00 95.94 94 LYS A N 1
ATOM 752 C CA . LYS A 1 94 ? 0.173 7.084 13.038 1.00 95.94 94 LYS A CA 1
ATOM 753 C C . LYS A 1 94 ? -1.230 6.511 12.927 1.00 95.94 94 LYS A C 1
ATOM 755 O O . LYS A 1 94 ? -2.196 7.259 12.836 1.00 95.94 94 LYS A O 1
ATOM 760 N N . SER A 1 95 ? -1.333 5.191 12.881 1.00 95.19 95 SER A N 1
ATOM 761 C CA . SER A 1 95 ? -2.593 4.471 12.755 1.00 95.19 95 SER A CA 1
ATOM 762 C C . SER A 1 95 ? -3.220 4.156 14.110 1.00 95.19 95 SER A C 1
ATOM 764 O O . SER A 1 95 ? -2.530 3.952 15.108 1.00 95.19 95 SER A O 1
ATOM 766 N N . THR A 1 96 ? -4.549 4.072 14.124 1.00 94.44 96 THR A N 1
ATOM 767 C CA . THR A 1 96 ? -5.338 3.615 15.273 1.00 94.44 96 THR A 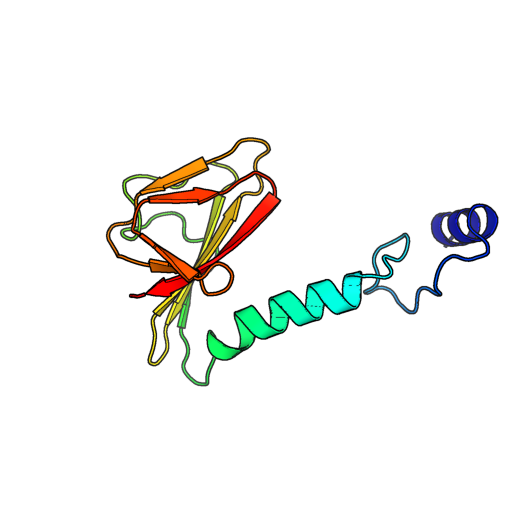CA 1
ATOM 768 C C . THR A 1 96 ? -5.306 2.092 15.446 1.00 94.44 96 THR A C 1
ATOM 770 O O . THR A 1 96 ? -5.645 1.595 16.520 1.00 94.44 96 THR A O 1
ATOM 773 N N . TRP A 1 97 ? -4.881 1.342 14.422 1.00 94.69 97 TRP A N 1
ATOM 774 C CA . TRP A 1 97 ? -4.754 -0.119 14.444 1.00 94.69 97 TRP A CA 1
ATOM 775 C C . TRP A 1 97 ? -3.299 -0.575 14.326 1.00 94.69 97 TRP A C 1
ATOM 777 O O . TRP A 1 97 ? -2.410 0.186 13.942 1.00 94.69 97 TRP A O 1
ATOM 787 N N . GLN A 1 98 ? -3.075 -1.844 14.668 1.00 96.50 98 GLN A N 1
ATOM 788 C CA . GLN A 1 98 ? -1.828 -2.543 14.383 1.00 96.50 98 GLN A CA 1
ATOM 789 C C . GLN A 1 98 ? -1.895 -3.153 12.986 1.00 96.50 98 GLN A C 1
ATOM 791 O O . GLN A 1 98 ? -2.908 -3.740 12.592 1.00 96.50 98 GLN A O 1
ATOM 796 N N . TRP A 1 99 ? -0.799 -3.019 12.255 1.00 97.06 99 TRP A N 1
ATOM 797 C CA . TRP A 1 99 ? -0.665 -3.516 10.898 1.00 97.06 99 TRP A CA 1
ATOM 798 C C . TRP A 1 99 ? 0.564 -4.399 10.783 1.00 97.06 99 TRP A C 1
ATOM 800 O O . TRP A 1 99 ? 1.584 -4.119 11.403 1.00 97.06 99 TRP A O 1
ATOM 810 N N . GLU A 1 100 ? 0.465 -5.429 9.955 1.00 97.38 100 GLU A N 1
ATOM 811 C CA . GLU A 1 100 ? 1.579 -6.215 9.442 1.00 97.38 100 GLU A CA 1
ATOM 812 C C . GLU A 1 100 ? 1.820 -5.815 7.982 1.00 97.38 100 GLU A C 1
ATOM 814 O O . GLU A 1 100 ? 0.926 -5.935 7.142 1.00 97.38 100 GLU A O 1
ATOM 819 N N . ASP A 1 101 ? 3.027 -5.361 7.661 1.00 96.50 101 ASP A N 1
ATOM 820 C CA . ASP A 1 101 ? 3.477 -5.218 6.283 1.00 96.50 101 ASP A CA 1
ATOM 821 C C . ASP A 1 101 ? 3.726 -6.604 5.686 1.00 96.50 101 ASP A C 1
ATOM 823 O O . ASP A 1 101 ? 4.561 -7.381 6.150 1.00 96.50 101 ASP A O 1
ATOM 827 N N . ARG A 1 102 ? 2.992 -6.918 4.626 1.00 95.69 102 ARG A N 1
ATOM 828 C CA . ARG A 1 102 ? 3.010 -8.224 3.974 1.00 95.69 102 ARG A CA 1
ATOM 829 C C . ARG A 1 102 ? 4.273 -8.483 3.160 1.00 95.69 102 ARG A C 1
ATOM 831 O O . ARG A 1 102 ? 4.525 -9.638 2.818 1.00 95.69 102 ARG A O 1
ATOM 838 N N . GLU A 1 103 ? 5.043 -7.446 2.852 1.00 94.00 103 GLU A N 1
ATOM 839 C CA . GLU A 1 103 ? 6.330 -7.570 2.177 1.00 94.00 103 GLU A CA 1
ATOM 840 C C . GLU A 1 103 ? 7.460 -7.690 3.203 1.00 94.00 103 GLU A C 1
ATOM 842 O O . GLU A 1 103 ? 8.166 -8.697 3.241 1.00 94.00 103 GLU A O 1
ATOM 847 N N . SER A 1 104 ? 7.598 -6.695 4.083 1.00 93.19 104 SER A N 1
ATOM 848 C CA . SER A 1 104 ? 8.725 -6.627 5.023 1.00 93.19 104 SER A CA 1
ATOM 849 C C . SER A 1 104 ? 8.531 -7.422 6.319 1.00 93.19 104 SER A C 1
ATOM 851 O O . SER A 1 104 ? 9.487 -7.584 7.076 1.00 93.19 104 SER A O 1
ATOM 853 N N . ARG A 1 105 ? 7.310 -7.905 6.596 1.00 94.19 105 ARG A N 1
ATOM 854 C CA . ARG A 1 105 ? 6.896 -8.510 7.881 1.00 94.19 105 ARG A CA 1
ATOM 855 C C . ARG A 1 105 ? 7.030 -7.584 9.084 1.00 94.19 105 ARG A C 1
ATOM 857 O O . ARG A 1 105 ? 6.937 -8.033 10.224 1.00 94.19 105 ARG A O 1
ATOM 864 N N . TRP A 1 106 ? 7.226 -6.291 8.841 1.00 94.69 106 TRP A N 1
ATOM 865 C CA . TRP A 1 106 ? 7.170 -5.283 9.884 1.00 94.69 106 TRP A CA 1
ATOM 866 C C . TRP A 1 106 ? 5.780 -5.262 10.517 1.00 94.69 106 TRP A C 1
ATOM 868 O O . TRP A 1 106 ? 4.777 -5.376 9.819 1.00 94.69 106 TRP A O 1
ATOM 878 N N . THR A 1 107 ? 5.726 -5.065 11.830 1.00 96.38 107 THR A N 1
ATOM 879 C CA . THR A 1 107 ? 4.474 -4.889 12.562 1.00 96.38 107 THR A CA 1
ATOM 880 C C . THR A 1 107 ? 4.504 -3.607 13.371 1.00 96.38 107 THR A C 1
ATOM 882 O O . THR A 1 107 ? 5.471 -3.361 14.096 1.00 96.38 107 THR A O 1
ATOM 885 N N . GLY A 1 108 ? 3.432 -2.828 13.313 1.00 95.50 108 GLY A N 1
ATOM 886 C CA . GLY A 1 108 ? 3.293 -1.636 14.135 1.00 95.50 108 GLY A CA 1
ATOM 887 C C . GLY A 1 108 ? 2.108 -0.768 13.738 1.00 95.50 108 GLY A C 1
ATOM 888 O O . GLY A 1 108 ? 1.360 -1.065 12.807 1.00 95.50 108 GLY A O 1
ATOM 889 N N . SER A 1 109 ? 1.954 0.344 14.453 1.00 94.88 109 SER A N 1
ATOM 890 C CA . SER A 1 109 ? 0.940 1.362 14.166 1.00 94.88 109 SER A CA 1
ATOM 891 C C . SER A 1 109 ? 1.526 2.663 13.613 1.00 94.88 109 SER A C 1
ATOM 893 O O . SER A 1 109 ? 0.791 3.457 13.038 1.00 94.88 109 SER A O 1
ATOM 895 N N . ALA A 1 110 ? 2.834 2.897 13.743 1.00 95.31 110 ALA A N 1
ATOM 896 C CA . ALA A 1 110 ? 3.515 4.054 13.162 1.00 95.31 110 ALA A CA 1
ATOM 897 C C . ALA A 1 110 ? 4.143 3.668 11.816 1.00 95.31 110 ALA A C 1
ATOM 899 O O . ALA A 1 110 ? 5.199 3.045 11.774 1.00 95.31 110 ALA A O 1
ATOM 900 N N . LEU A 1 111 ? 3.464 4.004 10.722 1.00 93.94 111 LEU A N 1
ATOM 901 C CA . LEU A 1 111 ? 3.865 3.648 9.369 1.00 93.94 111 LEU A CA 1
ATOM 902 C C . LEU A 1 111 ? 4.805 4.702 8.789 1.00 93.94 111 LEU A C 1
ATOM 904 O O . LEU A 1 111 ? 4.404 5.845 8.579 1.00 93.94 111 LEU A O 1
ATOM 908 N N . GLU A 1 112 ? 6.028 4.297 8.468 1.00 94.69 112 GLU A N 1
ATOM 909 C CA . GLU A 1 112 ? 6.987 5.133 7.749 1.00 94.69 112 GLU A CA 1
ATOM 910 C C . GLU A 1 112 ? 6.940 4.841 6.243 1.00 94.69 112 GLU A C 1
ATOM 912 O O . GLU A 1 112 ? 7.145 3.707 5.789 1.00 94.69 112 GLU A O 1
ATOM 917 N N . LEU A 1 113 ? 6.674 5.889 5.462 1.00 95.31 113 LEU A N 1
ATOM 918 C CA . LEU A 1 113 ? 6.581 5.854 4.007 1.00 95.31 113 LEU A CA 1
ATOM 919 C C . LEU A 1 113 ? 7.670 6.735 3.401 1.00 95.31 113 LEU A C 1
ATOM 921 O O . LEU A 1 113 ? 7.585 7.965 3.434 1.00 95.31 113 LEU A O 1
ATOM 925 N N . ALA A 1 114 ? 8.678 6.111 2.799 1.00 96.19 114 ALA A N 1
ATOM 926 C CA . ALA A 1 114 ? 9.668 6.836 2.012 1.00 96.19 114 ALA A CA 1
ATOM 927 C C . ALA A 1 114 ? 9.042 7.377 0.703 1.00 96.19 114 ALA A C 1
ATOM 929 O O . ALA A 1 114 ? 8.022 6.845 0.248 1.00 96.19 114 ALA A O 1
ATOM 930 N N . PRO A 1 115 ? 9.631 8.413 0.081 1.00 96.56 115 PRO A N 1
ATOM 931 C CA . PRO A 1 115 ? 9.170 8.936 -1.205 1.00 96.56 115 PRO A CA 1
ATOM 932 C C . PRO A 1 115 ? 9.060 7.843 -2.273 1.00 96.56 115 PRO A C 1
ATOM 934 O O . PRO A 1 115 ? 9.963 7.020 -2.422 1.00 96.56 115 PRO A O 1
ATOM 937 N N . GLY A 1 116 ? 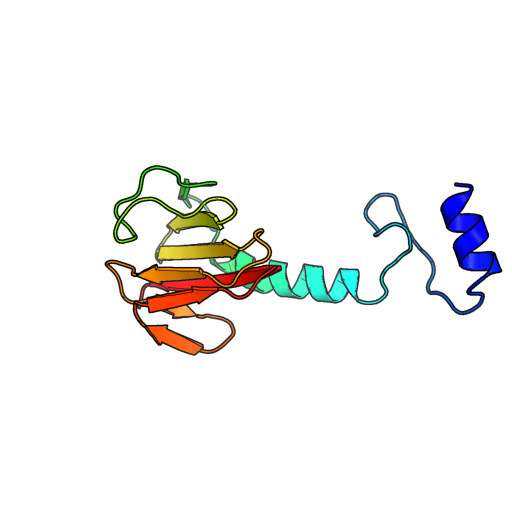7.956 7.830 -3.018 1.00 93.31 116 GLY A N 1
ATOM 938 C CA . GLY A 1 116 ? 7.714 6.881 -4.106 1.00 93.31 116 GLY A CA 1
ATOM 939 C C . GLY A 1 116 ? 7.497 5.430 -3.664 1.00 93.31 116 GLY A C 1
ATOM 940 O O . GLY A 1 116 ? 7.601 4.530 -4.497 1.00 93.31 116 GLY A O 1
ATOM 941 N N . THR A 1 117 ? 7.222 5.178 -2.379 1.00 93.19 117 THR A N 1
ATOM 942 C CA . THR A 1 117 ? 7.008 3.817 -1.862 1.00 93.19 117 THR A CA 1
ATOM 943 C C . THR A 1 117 ? 5.536 3.481 -1.669 1.00 93.19 117 THR A C 1
ATOM 945 O O . THR A 1 117 ? 4.699 4.356 -1.433 1.00 93.19 117 THR A O 1
ATOM 948 N N . LEU A 1 118 ? 5.241 2.183 -1.762 1.00 94.31 118 LEU A N 1
ATOM 949 C CA . LEU A 1 118 ? 3.959 1.589 -1.411 1.00 94.31 118 LEU A CA 1
ATOM 950 C C . LEU A 1 118 ? 4.178 0.592 -0.275 1.00 94.31 118 LEU A C 1
ATOM 952 O O . LEU A 1 118 ? 5.135 -0.179 -0.307 1.00 94.31 118 LEU A O 1
ATOM 956 N N . ARG A 1 119 ? 3.274 0.581 0.702 1.00 96.00 119 ARG A N 1
ATOM 957 C CA . ARG A 1 119 ? 3.224 -0.432 1.764 1.00 96.00 119 ARG A CA 1
ATOM 958 C C . ARG A 1 119 ? 1.919 -1.205 1.670 1.00 96.00 119 ARG A C 1
ATOM 960 O O . ARG A 1 119 ? 0.858 -0.598 1.532 1.00 96.00 119 ARG A O 1
ATOM 967 N N . TYR A 1 120 ? 2.011 -2.526 1.785 1.00 97.12 120 TYR A N 1
ATOM 968 C CA . TYR A 1 120 ? 0.886 -3.453 1.681 1.00 97.12 120 TYR A CA 1
ATOM 969 C C . TYR A 1 120 ? 0.605 -4.048 3.047 1.00 97.12 120 TYR A C 1
ATOM 971 O O . TYR A 1 120 ? 1.317 -4.935 3.508 1.00 97.12 120 TYR A O 1
ATOM 979 N N . LEU A 1 121 ? -0.425 -3.549 3.708 1.00 97.38 121 LEU A N 1
ATOM 980 C CA . LEU A 1 121 ? -0.694 -3.853 5.099 1.00 97.38 121 LEU A CA 1
ATOM 981 C C . LEU A 1 121 ? -1.857 -4.829 5.236 1.00 97.38 121 LEU A C 1
ATOM 983 O O . LEU A 1 121 ? -2.865 -4.733 4.533 1.00 97.38 121 LEU A O 1
ATOM 987 N N . ARG A 1 122 ? -1.728 -5.741 6.194 1.00 97.31 122 ARG A N 1
ATOM 988 C CA . ARG A 1 122 ? -2.809 -6.560 6.738 1.00 97.31 122 ARG A CA 1
ATOM 989 C C . ARG A 1 122 ? -3.039 -6.161 8.184 1.00 97.31 122 ARG A C 1
ATOM 991 O O . ARG A 1 122 ? -2.082 -5.899 8.907 1.00 97.31 122 ARG A O 1
ATOM 998 N N . ARG A 1 123 ? -4.292 -6.101 8.615 1.00 95.38 123 ARG A N 1
ATOM 999 C CA . ARG A 1 123 ? -4.616 -5.866 10.021 1.00 95.38 123 ARG A CA 1
ATOM 1000 C C . ARG A 1 123 ? -4.092 -7.028 10.875 1.00 95.38 123 ARG A C 1
ATOM 1002 O O . ARG A 1 123 ? -4.411 -8.178 10.573 1.00 95.38 123 ARG A O 1
ATOM 1009 N N . ALA A 1 124 ? -3.285 -6.704 11.887 1.00 85.94 124 ALA A N 1
ATOM 1010 C CA . ALA A 1 124 ? -2.746 -7.662 12.855 1.00 85.94 124 ALA A CA 1
ATOM 1011 C C . ALA A 1 124 ? -3.754 -7.985 13.969 1.00 85.94 124 ALA A C 1
ATOM 1013 O O . ALA A 1 124 ? -4.609 -7.114 14.272 1.00 85.94 124 ALA A O 1
#

Mean predicted aligned error: 7.05 Å

Secondary structure (DSSP, 8-state):
-HHHHHHHHH-TTPPPP-STTS-SS--TTHHHHHHHHHHHHGGG--TT-EEE-S--S-SSBSSPPPTTEEEEEEESSSEEEEEEE-SSS-EEEEEEEEEEETTT--EEEEEEE-TT-EEEEEE-

Nearest PDB structures (foldseek):
  4oif-assembly1_C  TM=5.605E-01  e=1.697E-03  Geobacillus stearothermophilus
  5dfa-assembly1_B  TM=5.580E-01  e=5.498E-03  Geobacillus stearothermophilus
  3hje-assembly1_A  TM=5.924E-01  e=3.663E-01  Sulfurisphaera tokodaii str. 7
  8wkh-assembly1_A  TM=4.855E-01  e=2.749E+00  Blomia tropicalis
  7z8b-assembly1_F  TM=1.467E-01  e=9.966E+00  Homo sapiens